Protein AF-A0A1I8AK30-F1 (afdb_monomer_lite)

Radius of gyration: 13.5 Å; chains: 1; bounding box: 32×26×38 Å

Organism: NCBI:txid37863

Foldseek 3Di:
DLVVLLVVLVVVLVVQLVCLVVVNDQWDFDPDQPVSDQLVSLQSNLVSQLVSDQPEDFQEWEEALVSHPPVSSVSVVVSCVVHVVRDDPPRHHYDYDSTTTTHD

Structure (mmCIF, N/CA/C/O backbone):
data_AF-A0A1I8AK30-F1
#
_entry.id   AF-A0A1I8AK30-F1
#
loop_
_atom_site.group_PDB
_atom_site.id
_atom_site.type_symbol
_atom_site.label_atom_id
_atom_site.label_alt_id
_atom_site.label_comp_id
_atom_site.label_asym_id
_atom_site.label_entity_id
_atom_site.label_seq_id
_atom_site.pdbx_PDB_ins_code
_atom_site.Cartn_x
_atom_site.Cartn_y
_atom_site.Cartn_z
_atom_site.occupancy
_atom_site.B_iso_or_equiv
_atom_site.auth_seq_id
_atom_site.auth_comp_id
_atom_site.auth_asym_id
_atom_site.auth_atom_id
_atom_site.pdbx_PDB_model_num
ATOM 1 N N . MET A 1 1 ? 21.296 -10.023 -19.744 1.00 56.50 1 MET A N 1
ATOM 2 C CA . MET A 1 1 ? 20.568 -10.578 -18.578 1.00 56.50 1 MET A CA 1
ATOM 3 C C . MET A 1 1 ? 19.765 -9.537 -17.796 1.00 56.50 1 MET A C 1
ATOM 5 O O . MET A 1 1 ? 18.555 -9.675 -17.763 1.00 56.50 1 MET A O 1
ATOM 9 N N . LYS A 1 2 ? 20.362 -8.460 -17.251 1.00 58.16 2 LYS A N 1
ATOM 10 C CA . LYS A 1 2 ? 19.645 -7.471 -16.402 1.00 58.16 2 LYS A CA 1
ATOM 11 C C . LYS A 1 2 ? 18.363 -6.859 -17.011 1.00 58.16 2 LYS A C 1
ATOM 13 O O . LYS A 1 2 ? 17.378 -6.699 -16.307 1.00 58.16 2 LYS A O 1
ATOM 18 N N . ARG A 1 3 ? 18.344 -6.560 -18.319 1.00 60.47 3 ARG A N 1
ATOM 19 C CA . ARG A 1 3 ? 17.170 -5.961 -18.996 1.00 60.47 3 ARG A CA 1
ATOM 20 C C . ARG A 1 3 ? 15.983 -6.919 -19.182 1.00 60.47 3 ARG A C 1
ATOM 22 O O . ARG A 1 3 ? 14.853 -6.451 -19.245 1.00 60.47 3 ARG A O 1
ATOM 29 N N . LEU A 1 4 ? 16.238 -8.226 -19.297 1.00 61.62 4 LEU A N 1
ATOM 30 C CA . LEU A 1 4 ? 15.180 -9.240 -19.420 1.00 61.62 4 LEU A CA 1
ATOM 31 C C . LEU A 1 4 ? 14.438 -9.383 -18.091 1.00 61.62 4 LEU A C 1
ATOM 33 O O . LEU A 1 4 ? 13.230 -9.183 -18.062 1.00 61.62 4 LEU A O 1
ATOM 37 N N . VAL A 1 5 ? 15.189 -9.539 -16.997 1.00 63.53 5 VAL A N 1
ATOM 38 C CA . VAL A 1 5 ? 14.643 -9.594 -15.631 1.00 63.53 5 VAL A CA 1
ATOM 39 C C . VAL A 1 5 ? 13.815 -8.344 -15.319 1.00 63.53 5 VAL A C 1
ATOM 41 O O . VAL A 1 5 ? 12.710 -8.443 -14.810 1.00 63.53 5 VAL A O 1
ATOM 44 N N . GLN A 1 6 ? 14.286 -7.155 -15.708 1.00 67.88 6 GLN A N 1
ATOM 45 C CA . GLN A 1 6 ? 13.542 -5.912 -15.483 1.00 67.88 6 GLN A CA 1
ATOM 46 C C . GLN A 1 6 ? 12.218 -5.838 -16.267 1.00 67.88 6 GLN A C 1
ATOM 48 O O . GLN A 1 6 ? 11.225 -5.325 -15.749 1.00 67.88 6 GLN A O 1
ATOM 53 N N . ARG A 1 7 ? 12.178 -6.345 -17.509 1.00 73.00 7 ARG A N 1
ATOM 54 C CA . ARG A 1 7 ? 10.933 -6.427 -18.294 1.00 73.00 7 ARG A CA 1
ATOM 55 C C . ARG A 1 7 ? 9.945 -7.409 -17.677 1.00 73.00 7 ARG A C 1
ATOM 57 O O . ARG A 1 7 ? 8.767 -7.080 -17.586 1.00 73.00 7 ARG A O 1
ATOM 64 N N . GLU A 1 8 ? 10.425 -8.571 -17.250 1.00 78.19 8 GLU A N 1
ATOM 65 C CA . GLU A 1 8 ? 9.609 -9.599 -16.598 1.00 78.19 8 GLU A CA 1
ATOM 66 C C . GLU A 1 8 ? 9.047 -9.094 -15.264 1.00 78.19 8 GLU A C 1
ATOM 68 O O . GLU A 1 8 ? 7.844 -9.196 -15.035 1.00 78.19 8 GLU A O 1
ATOM 73 N N . THR A 1 9 ? 9.867 -8.433 -14.437 1.00 78.00 9 THR A N 1
ATOM 74 C CA . THR A 1 9 ? 9.408 -7.799 -13.192 1.00 78.00 9 THR A CA 1
ATOM 75 C C . THR A 1 9 ? 8.312 -6.773 -13.461 1.00 78.00 9 THR A C 1
ATOM 77 O O . THR A 1 9 ? 7.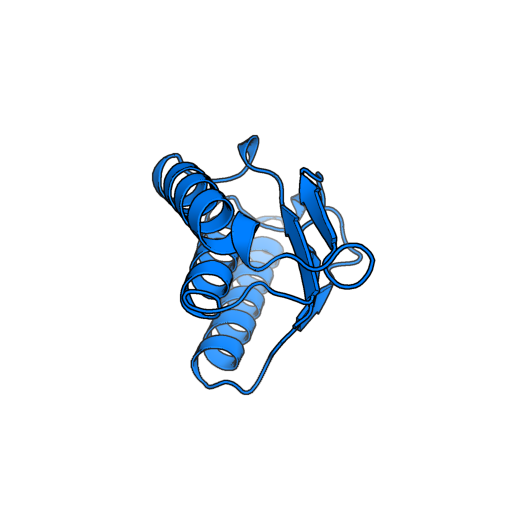258 -6.819 -12.830 1.00 78.00 9 THR A O 1
ATOM 80 N N . ASN A 1 10 ? 8.520 -5.860 -14.414 1.00 81.38 10 ASN A N 1
ATOM 81 C CA . ASN A 1 10 ? 7.518 -4.844 -14.742 1.00 81.38 10 ASN A CA 1
ATOM 82 C C . ASN A 1 10 ? 6.222 -5.472 -15.277 1.00 81.38 10 ASN A C 1
ATOM 84 O O . ASN A 1 10 ? 5.132 -4.997 -14.959 1.00 81.38 10 ASN A O 1
ATOM 88 N N . PHE A 1 11 ? 6.328 -6.541 -16.071 1.00 86.06 11 PHE A N 1
ATOM 89 C CA . PHE A 1 11 ? 5.172 -7.290 -16.558 1.00 86.06 11 PHE A CA 1
ATOM 90 C C . PHE A 1 11 ? 4.363 -7.880 -15.397 1.00 86.06 11 PHE A C 1
ATOM 92 O O . PHE A 1 11 ? 3.153 -7.658 -15.335 1.00 86.06 11 PHE A O 1
ATOM 99 N N . ILE A 1 12 ? 5.023 -8.558 -14.452 1.00 86.06 12 ILE A N 1
ATOM 100 C CA . ILE A 1 12 ? 4.380 -9.142 -13.264 1.00 86.06 12 ILE A CA 1
ATOM 101 C C . ILE A 1 12 ? 3.724 -8.051 -12.412 1.00 86.06 12 ILE A C 1
ATOM 103 O O . ILE A 1 12 ? 2.550 -8.163 -12.066 1.00 86.06 12 ILE A O 1
ATOM 107 N N . VAL A 1 13 ? 4.446 -6.965 -12.127 1.00 87.81 13 VAL A N 1
ATOM 108 C CA . VAL A 1 13 ? 3.952 -5.845 -11.310 1.00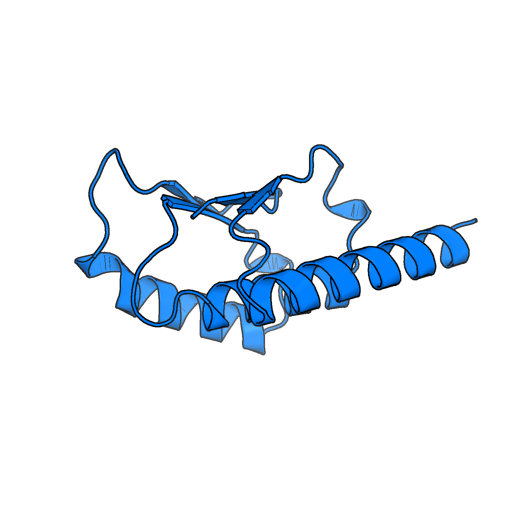 87.81 13 VAL A CA 1
ATOM 109 C C . VAL A 1 13 ? 2.693 -5.230 -11.915 1.00 87.81 13 VAL A C 1
ATOM 111 O O . VAL A 1 13 ? 1.717 -5.002 -11.203 1.00 87.81 13 VAL A O 1
ATOM 114 N N . ASN A 1 14 ? 2.671 -5.014 -13.232 1.00 91.00 14 ASN A N 1
ATOM 115 C CA . ASN A 1 14 ? 1.489 -4.477 -13.901 1.00 91.00 14 ASN A CA 1
ATOM 116 C C . ASN A 1 14 ? 0.273 -5.408 -13.761 1.00 91.00 14 ASN A C 1
ATOM 118 O O . ASN A 1 14 ? -0.829 -4.918 -13.524 1.00 91.00 14 ASN A O 1
ATOM 122 N N . HIS A 1 15 ? 0.462 -6.729 -13.854 1.00 91.44 15 HIS A N 1
ATOM 123 C CA . HIS A 1 15 ? -0.629 -7.698 -13.682 1.00 91.44 15 HIS A CA 1
ATOM 124 C C . HIS A 1 15 ? -1.133 -7.757 -12.239 1.00 91.44 15 HIS A C 1
ATOM 126 O O . HIS A 1 15 ? -2.341 -7.794 -12.018 1.00 91.44 15 HIS A O 1
ATOM 132 N N . VAL A 1 16 ? -0.226 -7.714 -11.258 1.00 89.69 16 VAL A N 1
ATOM 133 C CA . VAL A 1 16 ? -0.577 -7.639 -9.830 1.00 89.69 16 VAL A CA 1
ATOM 134 C C . VAL A 1 16 ? -1.432 -6.402 -9.564 1.00 89.69 16 VAL A C 1
ATOM 136 O O . VAL A 1 16 ? -2.512 -6.510 -8.988 1.00 89.69 16 VAL A O 1
ATOM 139 N N . ILE A 1 17 ? -0.999 -5.235 -10.047 1.00 91.25 17 ILE A N 1
ATOM 140 C CA . ILE A 1 17 ? -1.725 -3.973 -9.864 1.00 91.25 17 ILE A CA 1
ATOM 141 C C . ILE A 1 17 ? -3.090 -4.003 -10.552 1.00 91.25 17 ILE A C 1
ATOM 143 O O . ILE A 1 17 ? -4.073 -3.538 -9.977 1.00 91.25 17 ILE A O 1
ATOM 147 N N . ASP A 1 18 ? -3.175 -4.534 -11.771 1.00 94.31 18 ASP A N 1
ATOM 148 C CA . ASP A 1 18 ? -4.449 -4.660 -12.480 1.00 94.31 18 ASP A CA 1
ATOM 149 C C . ASP A 1 18 ? -5.420 -5.585 -11.726 1.00 94.31 18 ASP A C 1
ATOM 151 O O . ASP A 1 18 ? -6.587 -5.239 -11.528 1.00 94.31 18 ASP A O 1
ATOM 155 N N . ALA A 1 19 ? -4.927 -6.709 -11.196 1.00 92.69 19 ALA A N 1
ATOM 156 C CA . ALA A 1 19 ? -5.716 -7.612 -10.365 1.00 92.69 19 ALA A CA 1
ATOM 157 C C . ALA A 1 19 ? -6.201 -6.941 -9.067 1.00 92.69 19 ALA A C 1
ATOM 159 O O . ALA A 1 19 ? -7.363 -7.109 -8.695 1.00 92.69 19 ALA A O 1
ATOM 160 N N . MET A 1 20 ? -5.366 -6.133 -8.404 1.00 91.56 20 MET A N 1
ATOM 161 C CA . MET A 1 20 ? -5.786 -5.354 -7.231 1.00 91.56 20 MET A CA 1
ATOM 162 C C . MET A 1 20 ? -6.875 -4.339 -7.566 1.00 91.56 20 MET A C 1
ATOM 164 O O . MET A 1 20 ? -7.877 -4.254 -6.859 1.00 91.56 20 MET A O 1
ATOM 168 N N . LYS A 1 21 ? -6.695 -3.573 -8.649 1.00 90.38 21 LYS A N 1
ATOM 169 C CA . LYS A 1 21 ? -7.662 -2.557 -9.089 1.00 90.38 21 LYS A CA 1
ATOM 170 C C . LYS A 1 21 ? -9.017 -3.175 -9.423 1.00 90.38 21 LYS A C 1
ATOM 172 O O . LYS A 1 21 ? -10.047 -2.565 -9.162 1.00 90.38 21 LYS A O 1
ATOM 177 N N . LYS A 1 22 ? -9.014 -4.399 -9.956 1.00 92.38 22 LYS A N 1
ATOM 178 C CA . LYS A 1 22 ? -10.218 -5.199 -10.224 1.00 92.38 22 LYS A CA 1
ATOM 179 C C . LYS A 1 22 ? -10.774 -5.909 -8.982 1.00 92.38 22 LYS A C 1
ATOM 181 O O . LYS A 1 22 ? -11.780 -6.600 -9.083 1.00 92.38 22 LYS A O 1
ATOM 186 N N . GLY A 1 23 ? -10.127 -5.776 -7.823 1.00 88.25 23 GLY A N 1
ATOM 187 C CA . GLY A 1 23 ? -10.517 -6.445 -6.580 1.00 88.25 23 GLY A CA 1
ATOM 188 C C . GLY A 1 23 ? -10.268 -7.957 -6.562 1.00 88.25 23 GLY A C 1
ATOM 189 O O . GLY A 1 23 ? -10.714 -8.623 -5.630 1.00 88.25 23 GLY A O 1
ATOM 190 N N . LEU A 1 24 ? -9.558 -8.489 -7.563 1.00 91.31 24 LEU A N 1
ATOM 191 C CA . LEU A 1 24 ? -9.237 -9.911 -7.721 1.00 91.31 24 LEU A CA 1
ATOM 192 C C . LEU A 1 24 ? -8.073 -10.352 -6.827 1.00 91.31 24 LEU A C 1
ATOM 194 O O . LEU A 1 24 ? -7.946 -11.534 -6.522 1.00 91.31 24 LEU A O 1
ATOM 198 N N . LEU A 1 25 ? -7.226 -9.409 -6.409 1.00 90.38 25 LEU A N 1
ATOM 199 C CA . LEU A 1 25 ? -6.089 -9.663 -5.531 1.00 90.38 25 LEU A CA 1
ATOM 200 C C . LEU A 1 25 ? -6.128 -8.732 -4.318 1.00 90.38 25 LEU A C 1
ATOM 202 O O . LEU A 1 25 ? -6.212 -7.512 -4.457 1.00 90.38 25 LEU A O 1
ATOM 206 N N . ARG A 1 26 ? -6.033 -9.315 -3.120 1.00 85.00 26 ARG A N 1
ATOM 207 C CA . ARG A 1 26 ? -6.090 -8.599 -1.833 1.00 85.00 26 ARG A CA 1
ATOM 208 C C . ARG A 1 26 ? -4.904 -8.911 -0.915 1.00 85.00 26 ARG A C 1
ATOM 210 O O . ARG A 1 26 ? -4.981 -8.762 0.296 1.00 85.00 26 ARG A O 1
ATOM 217 N N . GLY A 1 27 ? -3.786 -9.324 -1.491 1.00 87.38 27 GLY A N 1
ATOM 218 C CA . GLY A 1 27 ? -2.569 -9.598 -0.743 1.00 87.38 27 GLY A CA 1
ATOM 219 C C . GLY A 1 27 ? -1.477 -10.143 -1.646 1.00 87.38 27 GLY A C 1
ATOM 220 O O . GLY A 1 27 ? -1.776 -10.787 -2.649 1.00 87.38 27 GLY A O 1
ATOM 221 N N . TRP A 1 28 ? -0.226 -9.879 -1.299 1.00 84.88 28 TRP A N 1
ATOM 222 C CA . TRP A 1 28 ? 0.935 -10.580 -1.829 1.00 84.88 28 TRP A CA 1
ATOM 223 C C . TRP A 1 28 ? 2.116 -10.446 -0.873 1.00 84.88 28 TRP A C 1
ATOM 225 O O . TRP A 1 28 ? 2.235 -9.518 -0.068 1.00 84.88 28 TRP A O 1
ATOM 235 N N . GLU A 1 29 ? 3.035 -11.383 -1.018 1.00 82.62 29 GLU A N 1
ATOM 236 C CA . GLU A 1 29 ? 4.296 -11.402 -0.305 1.00 82.62 29 GLU A CA 1
ATOM 237 C C . GLU A 1 29 ? 5.388 -11.747 -1.310 1.00 82.62 29 GLU A C 1
ATOM 239 O O . GLU A 1 29 ? 5.269 -12.717 -2.059 1.00 82.62 29 GLU A O 1
ATOM 244 N N . SER A 1 30 ? 6.439 -10.930 -1.359 1.00 71.69 30 SER A N 1
ATOM 245 C CA . SER A 1 30 ? 7.639 -11.274 -2.114 1.00 71.69 30 SER A CA 1
ATOM 246 C C . SER A 1 30 ? 8.632 -11.932 -1.169 1.00 71.69 30 SER A C 1
ATOM 248 O O . SER A 1 30 ? 9.171 -11.276 -0.282 1.00 71.69 30 SER A O 1
ATOM 250 N N . SER A 1 31 ? 8.912 -13.217 -1.388 1.00 64.44 31 SER A N 1
ATOM 251 C CA . SER A 1 31 ? 10.014 -13.920 -0.717 1.00 64.44 31 SER A CA 1
ATOM 252 C C . SER A 1 31 ? 11.390 -13.518 -1.258 1.00 64.44 31 SER A C 1
ATOM 254 O O . SER A 1 31 ? 12.415 -13.888 -0.687 1.00 64.44 31 SER A O 1
ATOM 256 N N . GLN A 1 32 ? 11.432 -12.777 -2.370 1.00 61.56 32 GLN A N 1
ATOM 257 C CA . GLN A 1 32 ? 12.671 -12.363 -3.012 1.00 61.56 32 GLN A CA 1
ATOM 258 C C . GLN A 1 32 ? 13.090 -10.956 -2.582 1.00 61.56 32 GLN A C 1
ATOM 260 O O . GLN A 1 32 ? 12.249 -10.086 -2.345 1.00 61.56 32 GLN A O 1
ATOM 265 N N . SER A 1 33 ? 14.412 -10.756 -2.524 1.00 56.19 33 SER A N 1
ATOM 266 C CA . SER A 1 33 ? 15.066 -9.483 -2.217 1.00 56.19 33 SER A CA 1
ATOM 267 C C . SER A 1 33 ? 14.440 -8.323 -2.995 1.00 56.19 33 SER A C 1
ATOM 269 O O . SER A 1 33 ? 14.296 -8.390 -4.217 1.00 56.19 33 SER A O 1
ATOM 271 N N . GLU A 1 34 ? 14.172 -7.214 -2.303 1.00 59.56 34 GLU A N 1
ATOM 272 C CA . GLU A 1 34 ? 13.668 -5.961 -2.886 1.00 59.56 34 GLU A CA 1
ATOM 273 C C . GLU A 1 34 ? 14.487 -5.429 -4.063 1.00 59.56 34 GLU A C 1
ATOM 275 O O . GLU A 1 34 ? 13.982 -4.630 -4.851 1.00 59.56 34 GLU A O 1
ATOM 280 N N . ARG A 1 35 ? 15.731 -5.904 -4.215 1.00 62.19 35 ARG A N 1
ATOM 281 C CA . ARG A 1 35 ? 16.627 -5.595 -5.336 1.00 62.19 35 ARG A CA 1
ATOM 282 C C . ARG A 1 35 ? 16.059 -5.985 -6.702 1.00 62.19 35 ARG A C 1
ATOM 284 O O . ARG A 1 35 ? 16.600 -5.551 -7.716 1.00 62.19 35 ARG A O 1
ATOM 291 N N . ILE A 1 36 ? 15.025 -6.823 -6.744 1.00 67.19 36 ILE A N 1
ATOM 292 C CA . ILE A 1 36 ? 14.390 -7.257 -7.994 1.00 67.19 36 ILE A CA 1
ATOM 293 C C . ILE A 1 36 ? 13.360 -6.240 -8.475 1.00 67.19 36 ILE A C 1
ATOM 295 O O . ILE A 1 36 ? 13.187 -6.081 -9.686 1.00 67.19 36 ILE A O 1
ATOM 299 N N . PHE A 1 37 ? 12.720 -5.514 -7.556 1.00 75.50 37 PHE A N 1
ATOM 300 C CA . PHE A 1 37 ? 11.803 -4.447 -7.920 1.00 75.50 37 PHE A CA 1
ATOM 301 C C . PHE A 1 37 ? 12.577 -3.164 -8.192 1.00 75.50 37 PHE A C 1
ATOM 303 O O . PHE A 1 37 ? 13.359 -2.689 -7.370 1.00 75.50 37 PHE A O 1
ATOM 310 N N . THR A 1 38 ? 12.331 -2.588 -9.363 1.00 81.44 38 THR A N 1
ATOM 311 C CA . THR A 1 38 ? 12.756 -1.225 -9.669 1.00 81.44 38 THR A CA 1
ATOM 312 C C . THR A 1 38 ? 12.051 -0.247 -8.733 1.00 81.44 38 THR A C 1
ATOM 314 O O . THR A 1 38 ? 10.976 -0.543 -8.210 1.00 81.44 38 THR A O 1
ATOM 317 N N . GLU A 1 39 ? 12.626 0.941 -8.559 1.00 82.69 39 GLU A N 1
ATOM 318 C CA . GLU A 1 39 ? 11.962 2.044 -7.855 1.00 82.69 39 GLU A CA 1
ATOM 319 C C . GLU A 1 39 ? 10.548 2.289 -8.412 1.00 82.69 39 GLU A C 1
ATOM 321 O O . GLU A 1 39 ? 9.583 2.250 -7.660 1.00 82.69 39 GLU A O 1
ATOM 326 N N . ASP A 1 40 ? 10.406 2.373 -9.741 1.00 85.06 40 ASP A N 1
ATOM 327 C CA . ASP A 1 40 ? 9.114 2.518 -10.434 1.00 85.06 40 ASP A CA 1
ATOM 328 C C . ASP A 1 40 ? 8.111 1.398 -10.095 1.00 85.06 40 ASP A C 1
ATOM 330 O O . ASP A 1 40 ? 6.929 1.660 -9.873 1.00 85.06 40 ASP A O 1
ATOM 334 N N . ALA A 1 41 ? 8.565 0.145 -10.014 1.00 85.19 41 ALA A N 1
ATOM 335 C CA . ALA A 1 41 ? 7.707 -0.972 -9.635 1.00 85.19 41 ALA A CA 1
ATOM 336 C C . ALA A 1 41 ? 7.218 -0.850 -8.185 1.00 85.19 41 ALA A C 1
ATOM 338 O O . ALA A 1 41 ? 6.028 -1.037 -7.922 1.00 85.19 41 ALA A O 1
ATOM 339 N N . ARG A 1 42 ? 8.117 -0.522 -7.248 1.00 84.25 42 ARG A N 1
ATOM 340 C CA . ARG A 1 42 ? 7.768 -0.335 -5.828 1.00 84.25 42 ARG A CA 1
ATOM 341 C C . ARG A 1 42 ? 6.792 0.817 -5.636 1.00 84.25 42 ARG A C 1
ATOM 343 O O . ARG A 1 42 ? 5.817 0.680 -4.896 1.00 84.25 42 ARG A O 1
ATOM 350 N N . ASP A 1 43 ? 7.006 1.898 -6.369 1.00 88.06 43 ASP A N 1
ATOM 351 C CA . ASP A 1 43 ? 6.138 3.065 -6.382 1.00 88.06 43 ASP A CA 1
ATOM 352 C C . ASP A 1 43 ? 4.729 2.739 -6.861 1.00 88.06 43 ASP A C 1
ATOM 354 O O . ASP A 1 43 ? 3.738 3.072 -6.207 1.00 88.06 43 ASP A O 1
ATOM 358 N N . LYS A 1 44 ? 4.625 2.038 -7.991 1.00 90.00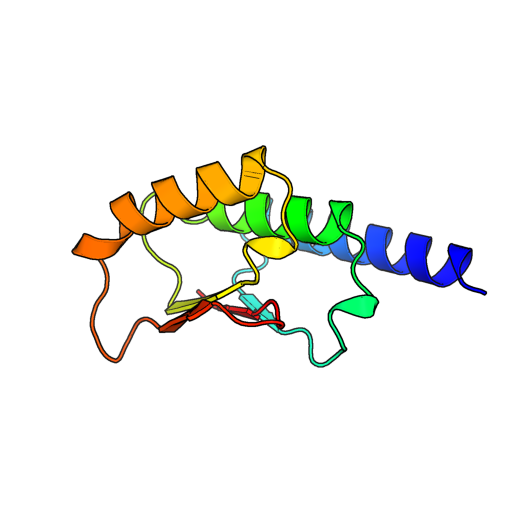 44 LYS A N 1
ATOM 359 C CA . LYS A 1 44 ? 3.337 1.634 -8.555 1.00 90.00 44 LYS A CA 1
ATOM 360 C C . LYS A 1 44 ? 2.578 0.687 -7.629 1.00 90.00 44 LYS A C 1
ATOM 362 O O . LYS A 1 44 ? 1.373 0.860 -7.447 1.00 90.00 44 LYS A O 1
ATOM 367 N N . MET A 1 45 ? 3.269 -0.283 -7.028 1.00 88.44 45 MET A N 1
ATOM 368 C CA . MET A 1 45 ? 2.662 -1.213 -6.071 1.00 88.44 45 MET A CA 1
ATOM 369 C C . MET A 1 45 ? 2.163 -0.482 -4.826 1.00 88.44 45 MET A C 1
ATOM 371 O O . MET A 1 45 ? 1.002 -0.638 -4.455 1.00 88.44 45 MET A O 1
ATOM 375 N N . THR A 1 46 ? 2.998 0.366 -4.221 1.00 88.62 46 THR A N 1
ATOM 376 C CA . THR A 1 46 ? 2.610 1.156 -3.044 1.00 88.62 46 THR A CA 1
ATOM 377 C C . THR A 1 46 ? 1.427 2.063 -3.356 1.00 88.62 46 THR A C 1
ATOM 379 O O . THR A 1 46 ? 0.451 2.076 -2.610 1.00 88.62 46 THR A O 1
ATOM 382 N N . GLY A 1 47 ? 1.451 2.758 -4.495 1.00 90.88 47 GLY A N 1
ATOM 383 C CA . GLY A 1 47 ? 0.328 3.577 -4.942 1.00 90.88 47 GLY A CA 1
ATOM 384 C C . GLY A 1 47 ? -0.977 2.781 -5.043 1.00 90.88 47 GLY A C 1
ATOM 385 O O . GLY A 1 47 ? -2.006 3.239 -4.552 1.00 90.88 47 GLY A O 1
ATOM 386 N N . ALA A 1 48 ? -0.929 1.569 -5.602 1.00 92.12 48 ALA A N 1
ATOM 387 C CA . ALA A 1 48 ? -2.098 0.699 -5.713 1.00 92.12 48 ALA A CA 1
ATOM 388 C C . ALA A 1 48 ? -2.627 0.223 -4.348 1.00 92.12 48 ALA A C 1
ATOM 390 O O . ALA A 1 48 ? -3.841 0.163 -4.162 1.00 92.12 48 ALA A O 1
ATOM 391 N N . ILE A 1 49 ? -1.745 -0.073 -3.383 1.00 91.56 49 ILE A N 1
ATOM 392 C 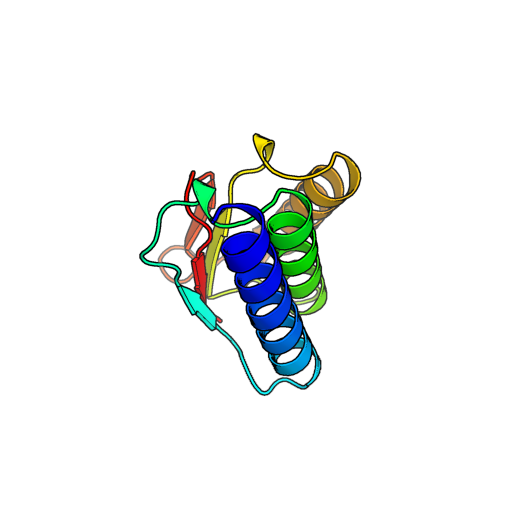CA . ILE A 1 49 ? -2.145 -0.413 -2.004 1.00 91.56 49 ILE A CA 1
ATOM 393 C C . ILE A 1 49 ? -2.877 0.764 -1.370 1.00 91.56 49 ILE A C 1
ATOM 395 O O . ILE A 1 49 ? -3.975 0.600 -0.841 1.00 91.56 49 ILE A O 1
ATOM 399 N N . LEU A 1 50 ? -2.277 1.954 -1.446 1.00 91.06 50 LEU A N 1
ATOM 400 C CA . LEU A 1 50 ? -2.848 3.174 -0.882 1.00 91.06 50 LEU A CA 1
AT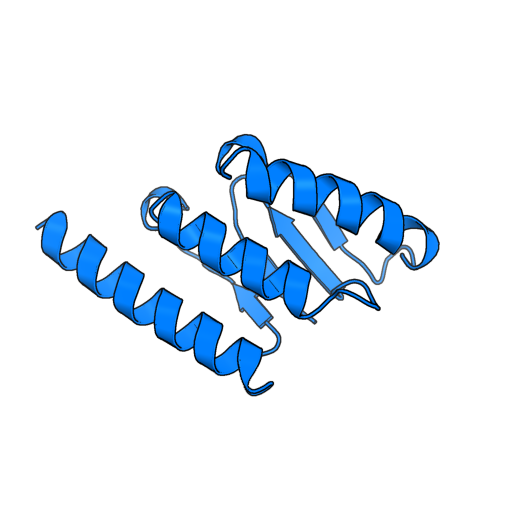OM 401 C C . LEU A 1 50 ? -4.206 3.499 -1.504 1.00 91.06 50 LEU A C 1
ATOM 403 O O . LEU A 1 50 ? -5.114 3.952 -0.810 1.00 91.06 50 LEU A O 1
ATOM 407 N N . ASP A 1 51 ? -4.365 3.238 -2.803 1.00 92.25 51 ASP A N 1
ATOM 408 C CA . ASP A 1 51 ? -5.638 3.438 -3.482 1.00 92.25 51 ASP A CA 1
ATOM 409 C C . ASP A 1 51 ? -6.706 2.413 -3.077 1.00 92.25 51 ASP A C 1
ATOM 411 O O . ASP A 1 51 ? -7.883 2.771 -3.008 1.00 92.25 51 ASP A O 1
ATOM 415 N N . ALA A 1 52 ? -6.312 1.174 -2.774 1.00 91.19 52 ALA A N 1
ATOM 416 C CA . ALA A 1 52 ? -7.214 0.131 -2.289 1.00 91.19 52 ALA A CA 1
ATOM 417 C C . ALA A 1 52 ? -7.647 0.342 -0.823 1.00 91.19 52 ALA A C 1
ATOM 419 O O . ALA A 1 52 ? -8.749 -0.054 -0.450 1.00 91.19 52 ALA A O 1
ATOM 420 N N . HIS A 1 53 ? -6.810 0.994 -0.009 1.00 90.81 53 HIS A N 1
ATOM 421 C CA . HIS A 1 53 ? -6.988 1.160 1.445 1.00 90.81 53 HIS A CA 1
ATOM 422 C C . HIS A 1 53 ? -7.261 2.607 1.871 1.00 90.81 53 HIS A C 1
ATOM 424 O O . HIS A 1 53 ? -6.850 3.058 2.937 1.00 90.81 53 HIS A O 1
ATOM 430 N N . LYS A 1 54 ? -7.994 3.368 1.048 1.00 90.38 54 LYS A N 1
ATOM 431 C CA . LYS A 1 54 ? -8.349 4.771 1.358 1.00 90.38 54 LYS A CA 1
ATOM 432 C C . LYS A 1 54 ? -9.234 4.925 2.596 1.00 90.38 54 LYS A C 1
ATOM 434 O O . LYS A 1 54 ? -9.262 6.006 3.194 1.00 90.38 54 LYS A O 1
ATOM 439 N N . GLU A 1 55 ? -9.999 3.889 2.923 1.00 91.81 55 GLU A N 1
ATOM 440 C CA . GLU A 1 55 ? -11.045 3.917 3.952 1.00 91.81 55 GLU A CA 1
ATOM 441 C C . GLU A 1 55 ? -10.726 3.053 5.169 1.00 91.81 55 GLU A C 1
ATOM 443 O O . GLU A 1 55 ? -11.177 3.365 6.267 1.00 91.81 55 GLU A O 1
ATOM 448 N N . ARG A 1 56 ? -9.977 1.963 4.984 1.00 91.44 56 ARG A N 1
ATOM 449 C CA . ARG A 1 56 ? -9.635 1.010 6.041 1.00 91.44 56 ARG A CA 1
ATOM 450 C C . ARG A 1 56 ? -8.189 0.564 5.884 1.00 91.44 56 ARG A C 1
ATOM 452 O O . ARG A 1 56 ? -7.727 0.501 4.750 1.00 91.44 56 ARG A O 1
ATOM 459 N N . PRO A 1 57 ? -7.489 0.271 6.988 1.00 92.75 57 PRO A N 1
ATOM 460 C CA . PRO A 1 57 ? -6.130 -0.232 6.919 1.00 92.75 57 PRO A CA 1
ATOM 461 C C . PRO A 1 57 ? -6.097 -1.696 6.456 1.00 92.75 57 PRO A C 1
ATOM 463 O O . PRO A 1 57 ? -7.016 -2.459 6.764 1.00 92.75 57 PRO A O 1
ATOM 466 N N . PRO A 1 58 ? -5.025 -2.116 5.763 1.00 93.50 58 PRO A N 1
ATOM 467 C CA . PRO A 1 58 ? -4.768 -3.528 5.516 1.00 93.50 58 PRO A CA 1
ATOM 468 C C . PRO A 1 58 ? -4.358 -4.234 6.809 1.00 93.50 58 PRO A C 1
ATOM 470 O O . PRO A 1 58 ? -3.677 -3.642 7.650 1.00 93.50 58 PRO A O 1
ATOM 473 N N . THR A 1 59 ? -4.680 -5.523 6.933 1.00 93.94 59 THR A N 1
ATOM 474 C CA . THR A 1 59 ? -4.217 -6.363 8.050 1.00 93.94 59 THR A CA 1
ATOM 475 C C . THR A 1 59 ? -2.686 -6.374 8.157 1.00 93.94 59 THR A C 1
ATOM 477 O O . THR A 1 59 ? -2.137 -6.359 9.256 1.00 93.94 59 THR A O 1
ATOM 480 N N . CYS A 1 60 ? -1.958 -6.333 7.040 1.00 91.62 60 CYS A N 1
ATOM 481 C CA . CYS A 1 60 ? -0.499 -6.240 7.035 1.00 91.62 60 CYS A CA 1
ATOM 482 C C . CYS A 1 60 ? -0.007 -5.310 5.925 1.00 91.62 60 CYS A C 1
ATOM 484 O O . CYS A 1 60 ? -0.407 -5.458 4.768 1.00 91.62 60 CYS A O 1
ATOM 486 N N . LEU A 1 61 ? 0.900 -4.394 6.268 1.00 90.94 61 LEU A N 1
ATOM 487 C CA . LEU A 1 61 ? 1.628 -3.576 5.302 1.00 90.94 61 LEU A CA 1
ATOM 488 C C . LEU A 1 61 ? 3.061 -3.343 5.775 1.00 90.94 61 LEU A C 1
ATOM 490 O O . LEU A 1 61 ? 3.301 -2.642 6.759 1.00 90.94 61 LEU A O 1
ATOM 494 N N . TRP A 1 62 ? 4.016 -3.922 5.058 1.00 88.94 62 TRP A N 1
ATOM 495 C CA . TRP A 1 62 ? 5.440 -3.661 5.234 1.00 88.94 62 TRP A CA 1
ATOM 496 C C . TRP A 1 62 ? 5.944 -2.860 4.041 1.00 88.94 62 TRP A C 1
ATOM 498 O O . TRP A 1 62 ? 5.615 -3.188 2.897 1.00 88.94 62 TRP A O 1
ATOM 508 N N . TYR A 1 63 ? 6.695 -1.798 4.314 1.00 82.31 63 TYR A N 1
ATOM 509 C CA . TYR A 1 63 ? 7.162 -0.866 3.293 1.00 82.31 63 TYR A CA 1
ATOM 510 C C . TYR A 1 63 ? 8.500 -0.234 3.671 1.00 82.31 63 TYR A C 1
ATOM 512 O O . TYR A 1 63 ? 8.771 -0.023 4.851 1.00 82.31 63 TYR A O 1
ATOM 520 N N . ASP A 1 64 ? 9.277 0.174 2.673 1.00 82.44 64 ASP A N 1
ATOM 521 C CA . ASP A 1 64 ? 10.457 1.014 2.864 1.00 82.44 64 ASP A CA 1
ATOM 522 C C . ASP A 1 64 ? 10.200 2.398 2.260 1.00 82.44 64 ASP A C 1
ATOM 524 O O . ASP A 1 64 ? 10.128 2.550 1.041 1.00 82.44 64 ASP A O 1
ATOM 528 N N . ALA A 1 65 ? 10.030 3.411 3.113 1.00 78.88 65 ALA A N 1
ATOM 529 C CA . ALA A 1 65 ? 9.747 4.772 2.662 1.00 78.88 65 ALA A CA 1
ATOM 530 C C . ALA A 1 65 ? 10.932 5.419 1.929 1.00 78.88 65 ALA A C 1
ATOM 532 O O . ALA A 1 65 ? 10.704 6.310 1.112 1.00 78.88 65 ALA A O 1
ATOM 533 N N . GLU A 1 66 ? 12.166 4.976 2.191 1.00 82.50 66 GLU A N 1
ATOM 534 C CA . GLU A 1 66 ? 13.370 5.498 1.534 1.00 82.50 66 GLU A CA 1
ATOM 535 C C . GLU A 1 66 ? 13.487 5.008 0.086 1.00 82.50 66 GLU A C 1
ATOM 537 O O . GLU A 1 66 ? 14.178 5.616 -0.730 1.00 82.50 66 GLU A O 1
ATOM 542 N N . GLN A 1 67 ? 12.783 3.925 -0.254 1.00 82.06 67 GLN A N 1
ATOM 543 C CA . GLN A 1 67 ? 12.781 3.330 -1.591 1.00 82.06 67 GLN A CA 1
ATOM 544 C C . GLN A 1 67 ? 11.616 3.785 -2.475 1.00 82.06 67 GLN A C 1
ATOM 546 O O . GLN A 1 67 ? 11.454 3.251 -3.580 1.00 82.06 67 GLN A O 1
ATOM 551 N N . LEU A 1 68 ? 10.809 4.728 -1.986 1.00 83.88 68 LEU A N 1
ATOM 552 C CA . LEU A 1 68 ? 9.692 5.319 -2.712 1.00 83.88 68 LEU A CA 1
ATOM 553 C C . LEU A 1 68 ? 10.059 6.704 -3.236 1.00 83.88 68 LEU A C 1
ATOM 555 O O . LEU A 1 68 ? 10.803 7.450 -2.596 1.00 83.88 68 LEU A O 1
ATOM 559 N N . SER A 1 69 ? 9.447 7.099 -4.351 1.00 88.25 69 SER A N 1
ATOM 560 C CA . SER A 1 69 ? 9.515 8.491 -4.783 1.00 88.25 69 SER A CA 1
ATOM 561 C C . SER A 1 69 ? 8.948 9.412 -3.707 1.00 88.25 69 SER A C 1
ATOM 563 O O . SER A 1 69 ? 8.049 9.051 -2.940 1.00 88.25 69 SER A O 1
ATOM 565 N N . HIS A 1 70 ? 9.406 10.662 -3.716 1.00 88.19 70 HIS A N 1
ATOM 566 C CA . HIS A 1 70 ? 8.929 11.696 -2.800 1.00 88.19 70 HIS A CA 1
ATOM 567 C C . HIS A 1 70 ? 7.393 11.856 -2.803 1.00 88.19 70 HIS A C 1
ATOM 569 O O . HIS A 1 70 ? 6.786 12.207 -1.792 1.00 88.19 70 HIS A O 1
ATOM 575 N N . VAL A 1 71 ? 6.738 11.596 -3.940 1.00 88.62 71 VAL A N 1
ATOM 576 C CA . VAL A 1 71 ? 5.275 11.670 -4.049 1.00 88.62 71 VAL A CA 1
ATOM 577 C C . VAL A 1 71 ? 4.617 10.528 -3.280 1.00 88.62 71 VAL A C 1
ATOM 579 O O . VAL A 1 71 ? 3.709 10.767 -2.483 1.00 88.62 71 VAL A O 1
ATOM 582 N N . ASN A 1 72 ? 5.062 9.289 -3.495 1.00 87.69 72 ASN A N 1
ATOM 583 C CA . ASN A 1 72 ? 4.460 8.130 -2.841 1.00 87.69 72 ASN A CA 1
ATOM 584 C C . ASN A 1 72 ? 4.845 8.022 -1.364 1.00 87.69 72 ASN A C 1
ATOM 586 O O . ASN A 1 72 ? 3.992 7.641 -0.566 1.00 87.69 72 ASN A O 1
ATOM 590 N N . SER A 1 73 ? 6.053 8.432 -0.972 1.00 88.25 73 SER A N 1
ATOM 591 C CA . SER A 1 73 ? 6.437 8.505 0.441 1.00 88.25 73 SER A CA 1
ATOM 592 C C . SER A 1 73 ? 5.554 9.496 1.208 1.00 88.25 73 SER A C 1
ATOM 594 O O . SER A 1 73 ? 5.028 9.165 2.271 1.00 88.25 73 SER A O 1
ATOM 596 N N . ARG A 1 74 ? 5.275 10.673 0.631 1.00 90.75 74 ARG A N 1
ATOM 597 C CA . ARG A 1 74 ? 4.344 11.645 1.218 1.00 90.75 74 ARG A CA 1
ATOM 598 C C . ARG A 1 74 ? 2.917 11.103 1.306 1.00 90.75 74 ARG A C 1
ATOM 600 O O . ARG A 1 74 ? 2.312 11.181 2.374 1.00 90.75 74 ARG A O 1
ATOM 607 N N . ARG A 1 75 ? 2.393 10.523 0.218 1.00 92.31 75 ARG A N 1
ATOM 608 C CA . ARG A 1 75 ? 1.052 9.903 0.207 1.00 92.31 75 ARG A CA 1
ATOM 609 C C . ARG A 1 75 ? 0.930 8.807 1.261 1.00 92.31 75 ARG A C 1
ATOM 611 O O . ARG A 1 75 ? -0.103 8.710 1.915 1.00 92.31 75 ARG A O 1
ATOM 618 N N . LEU A 1 76 ? 1.972 7.997 1.427 1.00 89.75 76 LEU A N 1
ATOM 619 C CA . LEU A 1 76 ? 2.019 6.942 2.429 1.00 89.75 76 LEU A CA 1
ATOM 620 C C . LEU A 1 76 ? 1.952 7.519 3.842 1.00 89.75 76 LEU A C 1
ATOM 622 O O . LEU A 1 76 ? 1.111 7.092 4.622 1.00 89.75 76 LEU A O 1
ATOM 626 N N . ILE A 1 77 ? 2.767 8.529 4.158 1.00 89.94 77 ILE A N 1
ATOM 627 C CA . ILE A 1 77 ? 2.735 9.198 5.468 1.00 89.94 77 ILE A CA 1
ATOM 628 C C . ILE A 1 77 ? 1.343 9.779 5.756 1.00 89.94 77 ILE A C 1
ATOM 630 O O . ILE A 1 77 ? 0.818 9.618 6.858 1.00 89.94 77 ILE A O 1
ATOM 634 N N . GLU A 1 78 ? 0.730 10.443 4.776 1.00 92.44 78 GLU A N 1
ATOM 635 C CA . GLU A 1 78 ? -0.616 11.013 4.908 1.00 92.44 78 GLU A CA 1
ATOM 636 C C . GLU A 1 78 ? -1.682 9.924 5.116 1.00 92.44 78 GLU A C 1
ATOM 638 O O . GLU A 1 78 ? -2.537 10.054 5.994 1.00 92.44 78 GLU A O 1
ATOM 643 N N . ALA A 1 79 ? -1.605 8.822 4.366 1.00 92.25 79 ALA A N 1
ATOM 644 C CA . ALA A 1 79 ? -2.514 7.692 4.518 1.00 92.25 79 ALA A CA 1
ATOM 645 C C . ALA A 1 79 ? -2.369 7.026 5.890 1.00 92.25 79 ALA A C 1
ATOM 647 O O . ALA A 1 79 ? -3.372 6.768 6.546 1.00 92.25 79 ALA A O 1
ATOM 648 N N . LEU A 1 80 ? -1.142 6.804 6.363 1.00 90.50 80 LEU A N 1
ATOM 649 C CA . LEU A 1 80 ? -0.897 6.192 7.667 1.00 90.50 80 LEU A CA 1
ATOM 650 C C . LEU A 1 80 ? -1.466 7.030 8.810 1.00 90.50 80 LEU A C 1
ATOM 652 O O . LEU A 1 80 ? -2.140 6.475 9.669 1.00 90.50 80 LEU A O 1
ATOM 656 N N . LYS A 1 81 ? -1.306 8.358 8.771 1.00 93.06 81 LYS A N 1
ATOM 657 C CA . LYS A 1 81 ? -1.939 9.263 9.749 1.00 93.06 81 LYS A CA 1
ATOM 658 C C . LYS A 1 81 ? -3.464 9.160 9.740 1.00 93.06 81 LYS A C 1
ATOM 660 O O . LYS A 1 81 ? -4.095 9.198 10.788 1.00 93.06 81 LYS A O 1
ATOM 665 N N . LYS A 1 82 ? -4.070 9.034 8.556 1.00 93.75 82 LYS A N 1
ATOM 666 C CA . LYS A 1 82 ? -5.526 8.872 8.425 1.00 93.75 82 LYS 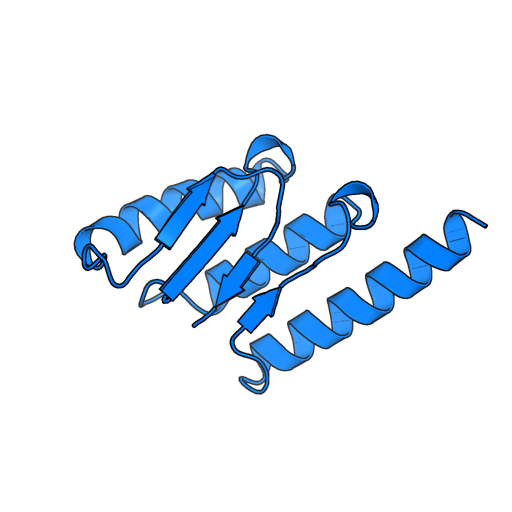A CA 1
ATOM 667 C C . LYS A 1 82 ? -6.001 7.517 8.956 1.00 93.75 82 LYS A C 1
ATOM 669 O O . LYS A 1 82 ? -7.096 7.427 9.502 1.00 93.75 82 LYS A O 1
ATOM 674 N N . LEU A 1 83 ? -5.204 6.472 8.751 1.00 91.94 83 LEU A N 1
ATOM 675 C CA . LEU A 1 83 ? -5.536 5.098 9.115 1.00 91.94 83 LEU A CA 1
ATOM 676 C C . LEU A 1 83 ? -5.217 4.768 10.576 1.00 91.94 83 LEU A C 1
ATOM 678 O O . LEU A 1 83 ? -5.824 3.847 11.112 1.00 91.94 83 LEU A O 1
ATOM 682 N N . GLU A 1 84 ? -4.320 5.516 11.222 1.00 92.44 84 GLU A N 1
ATOM 683 C CA . GLU A 1 84 ? -3.882 5.309 12.608 1.00 92.44 84 GLU A CA 1
ATOM 684 C C . GLU A 1 84 ? -5.043 5.127 13.608 1.00 92.44 84 GLU A C 1
ATOM 686 O O . GLU A 1 84 ? -5.018 4.139 14.343 1.00 92.44 84 GLU A O 1
ATOM 691 N N . PRO A 1 85 ? -6.118 5.944 13.596 1.00 95.12 85 PRO A N 1
ATOM 692 C CA . PRO A 1 85 ? -7.251 5.757 14.509 1.00 95.12 85 PRO A CA 1
ATOM 693 C C . PRO A 1 85 ? -8.053 4.467 14.274 1.00 95.12 85 PRO A C 1
ATOM 695 O O . PRO A 1 85 ? -8.854 4.079 15.119 1.00 95.12 85 PRO A O 1
ATOM 698 N N . LEU A 1 86 ? -7.886 3.825 13.114 1.00 94.50 86 LEU A N 1
ATOM 699 C CA . LEU A 1 86 ? -8.594 2.604 12.719 1.00 94.50 86 LEU A CA 1
ATOM 700 C C . LEU A 1 86 ? -7.776 1.338 13.010 1.00 94.50 86 LEU A C 1
ATOM 702 O O . LEU A 1 86 ? -8.259 0.225 12.785 1.00 94.50 86 LEU A O 1
ATOM 706 N N . LEU A 1 87 ? -6.537 1.485 13.489 1.00 93.06 87 LEU A N 1
ATOM 707 C CA . LEU A 1 87 ? -5.668 0.358 13.789 1.00 93.06 87 LEU A CA 1
ATOM 708 C C . LEU A 1 87 ? -6.094 -0.321 15.090 1.00 93.06 87 LEU A C 1
ATOM 710 O O . LEU A 1 87 ? -6.044 0.245 16.176 1.00 93.06 87 LEU A O 1
ATOM 714 N N . VAL A 1 88 ? -6.458 -1.590 14.966 1.00 93.62 88 VAL A N 1
ATOM 715 C CA . VAL A 1 88 ? -6.658 -2.510 16.088 1.00 93.62 88 VAL A CA 1
ATOM 716 C C . VAL A 1 88 ? -5.332 -3.213 16.423 1.00 93.62 88 VAL A C 1
ATOM 718 O O . VAL A 1 88 ? -4.814 -3.936 15.559 1.00 93.62 88 VAL A O 1
ATOM 721 N N . PRO A 1 89 ? -4.781 -3.042 17.644 1.00 90.50 89 PRO A N 1
ATOM 722 C CA . PRO A 1 89 ? -3.574 -3.737 18.088 1.00 90.50 89 PRO A CA 1
ATOM 723 C C . PRO A 1 89 ? -3.714 -5.260 17.995 1.00 90.50 89 PRO A C 1
ATOM 725 O O . PRO A 1 89 ? -4.749 -5.819 18.346 1.00 90.50 89 PRO A O 1
ATOM 728 N N . GLY A 1 90 ? -2.674 -5.939 17.509 1.00 89.62 90 GLY A N 1
ATOM 729 C CA . GLY A 1 90 ? -2.663 -7.397 17.324 1.00 89.62 90 GLY A CA 1
ATOM 730 C C . GLY A 1 90 ? -3.394 -7.894 16.071 1.00 89.62 90 GLY A C 1
ATOM 731 O O . GLY A 1 90 ? -3.106 -8.997 15.616 1.00 89.62 90 GLY A O 1
ATOM 732 N N . TRP A 1 91 ? -4.274 -7.081 15.480 1.00 89.88 91 TRP A N 1
ATOM 733 C CA . TRP A 1 91 ? -4.891 -7.370 14.184 1.00 89.88 91 TRP A CA 1
ATOM 734 C C . TRP A 1 91 ? -4.092 -6.762 13.032 1.00 89.88 91 TRP A C 1
ATOM 736 O O . TRP A 1 91 ? -3.760 -7.455 12.077 1.00 89.88 91 TRP A O 1
ATOM 746 N N . HIS A 1 92 ? -3.744 -5.476 13.133 1.00 93.50 92 HIS A N 1
ATOM 747 C CA . HIS A 1 92 ? -2.992 -4.787 12.087 1.00 93.50 92 HIS A CA 1
ATOM 748 C C . HIS A 1 92 ? -1.488 -4.823 12.369 1.00 93.50 92 HIS A C 1
ATOM 750 O O . HIS A 1 92 ? -1.041 -4.550 13.484 1.00 93.50 92 HIS A O 1
ATOM 756 N N . ASN A 1 93 ? -0.701 -5.111 11.333 1.00 91.12 93 ASN A N 1
ATOM 757 C CA . ASN A 1 93 ? 0.757 -5.123 11.360 1.00 91.12 93 ASN A CA 1
ATOM 758 C C . ASN A 1 93 ? 1.313 -4.197 10.271 1.00 91.12 93 ASN A C 1
ATOM 760 O O . ASN A 1 93 ? 1.654 -4.634 9.167 1.00 91.12 93 ASN A O 1
ATOM 764 N N . ILE A 1 94 ? 1.379 -2.906 10.592 1.00 90.38 94 ILE A N 1
ATOM 765 C CA . ILE A 1 94 ? 1.952 -1.882 9.721 1.00 90.38 94 ILE A CA 1
ATOM 766 C C . ILE A 1 94 ? 3.332 -1.506 10.250 1.00 90.38 94 ILE A C 1
ATOM 768 O O . ILE A 1 94 ? 3.456 -1.095 11.403 1.00 90.38 94 ILE A O 1
ATOM 772 N N . ARG A 1 95 ? 4.374 -1.643 9.424 1.00 87.56 95 ARG A N 1
ATOM 773 C CA . ARG A 1 95 ? 5.746 -1.314 9.837 1.00 87.56 95 ARG A CA 1
ATOM 774 C C . ARG A 1 95 ? 6.647 -0.927 8.674 1.00 87.56 95 ARG A C 1
ATOM 776 O O . ARG A 1 95 ? 6.486 -1.414 7.556 1.00 87.56 95 ARG A O 1
ATOM 783 N N . VAL A 1 96 ? 7.661 -0.131 8.994 1.00 83.62 96 VAL A N 1
ATOM 784 C CA . VAL A 1 96 ? 8.779 0.137 8.088 1.00 83.62 96 VAL A CA 1
ATOM 785 C C . VAL A 1 96 ? 9.666 -1.111 8.009 1.00 83.62 96 VAL A C 1
ATOM 787 O O . VAL A 1 96 ? 10.050 -1.676 9.034 1.00 83.62 96 VAL A O 1
ATOM 790 N N . SER A 1 97 ? 9.957 -1.582 6.802 1.00 78.00 97 SER A N 1
ATOM 791 C CA . SER A 1 97 ? 10.772 -2.761 6.526 1.00 78.00 97 SER A CA 1
ATOM 792 C C . SER A 1 97 ? 11.372 -2.664 5.129 1.00 78.00 97 SER A C 1
ATOM 794 O O . SER A 1 97 ? 10.661 -2.302 4.202 1.00 78.00 97 SER A O 1
ATOM 796 N N . GLY A 1 98 ? 12.619 -3.107 4.959 1.00 72.25 98 GLY A N 1
ATOM 797 C CA . GLY A 1 98 ? 13.210 -3.378 3.642 1.00 72.25 98 GLY A CA 1
ATOM 798 C C . GLY A 1 98 ? 12.649 -4.645 2.988 1.00 72.25 98 GLY A C 1
ATOM 799 O O . GLY A 1 98 ? 13.408 -5.420 2.408 1.00 72.25 98 GLY A O 1
ATOM 800 N N . TRP A 1 99 ? 11.348 -4.906 3.151 1.00 74.19 99 TRP A N 1
ATOM 801 C CA . TRP A 1 99 ? 10.583 -5.896 2.395 1.00 74.19 99 TRP A CA 1
ATOM 802 C C . TRP A 1 99 ? 9.179 -5.346 2.146 1.00 74.19 99 TRP A C 1
ATOM 804 O O . TRP A 1 99 ? 8.501 -4.934 3.091 1.00 74.19 99 TRP A O 1
ATOM 814 N N . ILE A 1 100 ? 8.690 -5.432 0.905 1.00 76.88 100 ILE A N 1
ATOM 815 C CA . ILE A 1 100 ? 7.282 -5.145 0.604 1.00 76.88 100 ILE A CA 1
ATOM 816 C C . ILE A 1 100 ? 6.432 -6.378 0.907 1.00 76.88 100 ILE A C 1
ATOM 818 O O . ILE A 1 100 ? 6.575 -7.429 0.274 1.00 76.88 100 ILE A O 1
ATOM 822 N N . ARG A 1 101 ? 5.497 -6.218 1.845 1.00 86.88 101 ARG A N 1
ATOM 823 C CA . ARG A 1 101 ? 4.488 -7.225 2.189 1.00 86.88 101 ARG A CA 1
ATOM 824 C C . ARG A 1 101 ? 3.132 -6.564 2.329 1.00 86.88 101 ARG A C 1
ATOM 826 O O . ARG A 1 101 ? 3.030 -5.509 2.945 1.00 86.88 101 ARG A O 1
ATOM 833 N N . TYR A 1 102 ? 2.096 -7.198 1.799 1.00 89.62 102 TYR A N 1
ATOM 834 C CA . TYR A 1 102 ? 0.747 -6.660 1.851 1.00 89.62 102 TYR A CA 1
ATOM 835 C C . TYR A 1 102 ? -0.291 -7.769 2.007 1.00 89.62 102 TYR A C 1
ATOM 837 O O . TYR A 1 102 ? -0.303 -8.723 1.235 1.00 89.62 102 TYR A O 1
ATOM 845 N N . ILE A 1 103 ? -1.169 -7.651 3.000 1.00 89.88 103 ILE A N 1
ATOM 846 C CA . ILE A 1 103 ? -2.251 -8.609 3.270 1.00 89.88 103 ILE A CA 1
ATOM 847 C C . ILE A 1 103 ? -3.481 -7.814 3.716 1.00 89.88 103 ILE A C 1
ATOM 849 O O . ILE A 1 103 ? -3.371 -7.001 4.635 1.00 89.88 103 ILE A O 1
ATOM 853 N N . CYS A 1 104 ? -4.630 -8.025 3.068 1.00 86.38 104 CYS A N 1
ATOM 854 C CA . CYS A 1 104 ? -5.919 -7.494 3.523 1.00 86.38 104 CYS A CA 1
ATOM 855 C C . CYS A 1 104 ? -6.512 -8.338 4.635 1.00 86.38 104 CYS A C 1
ATOM 857 O O . CYS A 1 104 ? -6.502 -9.580 4.508 1.00 86.38 104 CYS A O 1
#

pLDDT: mean 84.8, std 9.89, range [56.19, 95.12]

Secondary structure (DSSP, 8-state):
-HHHHHHHHHHHHHHHHHHHHTTS--EEE--S-GGGS-HHHHHHHHHHHHHHTSSS--SEEEE-GGGS-HHHHHHHHHHHHHHGGGPPTTT-EEEE-SS-EEE-

Sequence (104 aa):
MKRLVQRETNFIVNHVIDAMKKGLLRGWESSQSERIFTEDARDKMTGAILDAHKERPPTCLWYDAEQLSHVNSRRLIEALKKLEPLLVPGWHNIRVSGWIRYIC